Protein AF-A0A819R3R8-F1 (afdb_monomer_lite)

Structure (mmCIF, N/CA/C/O backbone):
data_AF-A0A819R3R8-F1
#
_entry.id   AF-A0A819R3R8-F1
#
loop_
_atom_site.group_PDB
_atom_site.id
_atom_site.type_symbol
_atom_site.label_atom_id
_atom_site.label_alt_id
_atom_site.label_comp_id
_atom_site.label_asym_id
_atom_site.label_entity_id
_atom_site.label_seq_id
_atom_site.pdbx_PDB_ins_code
_atom_site.Cartn_x
_atom_site.Cartn_y
_atom_site.Cartn_z
_atom_site.occupancy
_atom_site.B_iso_or_equiv
_atom_site.auth_seq_id
_atom_site.auth_comp_id
_atom_site.auth_asym_id
_atom_site.auth_atom_id
_atom_site.pdbx_PDB_model_num
ATOM 1 N N . LEU A 1 1 ? -7.573 10.654 -21.383 1.00 41.69 1 LEU A N 1
ATOM 2 C CA . LEU A 1 1 ? -7.236 9.727 -20.280 1.00 41.69 1 LEU A CA 1
ATOM 3 C C . LEU A 1 1 ? -7.028 8.358 -20.912 1.00 41.69 1 LEU A C 1
ATOM 5 O O . LEU A 1 1 ? -8.024 7.809 -21.375 1.00 41.69 1 LEU A O 1
ATOM 9 N N . PRO A 1 2 ? -5.788 7.851 -21.060 1.00 51.12 2 PRO A N 1
ATOM 10 C CA . PRO A 1 2 ? -5.612 6.467 -21.485 1.00 51.12 2 PRO A CA 1
ATOM 11 C C . PRO A 1 2 ? -6.377 5.583 -20.480 1.00 51.12 2 PRO A C 1
ATOM 13 O O . PRO A 1 2 ? -6.297 5.859 -19.279 1.00 51.12 2 PRO A O 1
ATOM 16 N N . PRO A 1 3 ? -7.198 4.622 -20.941 1.00 57.53 3 PRO A N 1
ATOM 17 C CA . PRO A 1 3 ? -8.014 3.776 -20.081 1.00 57.53 3 PRO A CA 1
ATOM 18 C C . PRO A 1 3 ? -7.191 3.214 -18.924 1.00 57.53 3 PRO A C 1
ATOM 20 O O . PRO A 1 3 ? -6.172 2.559 -19.137 1.00 57.53 3 PRO A O 1
ATOM 23 N N . ALA A 1 4 ? -7.612 3.524 -17.697 1.00 56.09 4 ALA A N 1
ATOM 24 C CA . ALA A 1 4 ? -6.977 2.999 -16.501 1.00 56.09 4 ALA A CA 1
ATOM 25 C C . ALA A 1 4 ? -6.943 1.459 -16.605 1.00 56.09 4 ALA A C 1
ATOM 27 O O . ALA A 1 4 ? -7.995 0.863 -16.855 1.00 56.09 4 ALA A O 1
ATOM 28 N N . PRO A 1 5 ? -5.769 0.814 -16.459 1.00 61.47 5 PRO A N 1
ATOM 29 C CA . PRO A 1 5 ? -5.634 -0.630 -16.586 1.00 61.47 5 PRO A CA 1
ATOM 30 C C . PRO A 1 5 ? -6.671 -1.339 -15.717 1.00 61.47 5 PRO A C 1
ATOM 32 O O . PRO A 1 5 ? -6.765 -1.082 -14.515 1.00 61.47 5 PRO A O 1
ATOM 35 N N . THR A 1 6 ? -7.439 -2.255 -16.306 1.00 59.50 6 THR A N 1
ATOM 36 C CA . THR A 1 6 ? -8.507 -3.000 -15.616 1.00 59.50 6 THR A CA 1
ATOM 37 C C . THR A 1 6 ? -7.997 -3.747 -14.378 1.00 59.50 6 THR A C 1
ATOM 39 O O . THR A 1 6 ? -8.777 -4.059 -13.489 1.00 59.50 6 THR A O 1
ATOM 42 N N . VAL A 1 7 ? -6.685 -3.978 -14.279 1.00 65.19 7 VAL A N 1
ATOM 43 C CA . VAL A 1 7 ? -6.010 -4.646 -13.158 1.00 65.19 7 VAL A CA 1
ATOM 44 C C . VAL A 1 7 ? -5.887 -3.802 -11.882 1.00 65.19 7 VAL A C 1
ATOM 46 O O . VAL A 1 7 ? -5.737 -4.368 -10.802 1.00 65.19 7 VAL A O 1
ATOM 49 N N . THR A 1 8 ? -5.983 -2.471 -11.958 1.00 67.06 8 THR A N 1
ATOM 50 C CA . THR A 1 8 ? -5.799 -1.595 -10.781 1.00 67.06 8 THR A CA 1
ATOM 51 C C . THR A 1 8 ? -7.073 -1.468 -9.941 1.00 67.06 8 THR A C 1
ATOM 53 O O . THR A 1 8 ? -7.024 -1.295 -8.725 1.00 67.06 8 THR A O 1
ATOM 56 N N . PHE A 1 9 ? -8.240 -1.594 -10.570 1.00 75.38 9 PHE A N 1
ATOM 57 C CA . PHE A 1 9 ? -9.524 -1.565 -9.873 1.00 75.38 9 PHE A CA 1
ATOM 58 C C . PHE A 1 9 ? -9.746 -2.749 -8.914 1.00 75.38 9 PHE A C 1
ATOM 60 O O . PHE A 1 9 ? -10.110 -2.493 -7.765 1.00 75.38 9 PHE A O 1
ATOM 67 N N . PRO A 1 10 ? -9.515 -4.022 -9.304 1.00 84.38 10 PRO A N 1
ATOM 68 C CA . PRO A 1 10 ? -9.731 -5.157 -8.414 1.00 84.38 10 PRO A CA 1
ATOM 69 C C . PRO A 1 10 ? -8.741 -5.185 -7.250 1.00 84.38 10 PRO A C 1
ATOM 71 O O . PRO A 1 10 ? -9.127 -5.589 -6.158 1.00 84.38 10 PRO A O 1
ATOM 74 N N . SER A 1 11 ? -7.498 -4.725 -7.429 1.00 81.31 11 SER A N 1
ATOM 75 C CA . SER A 1 11 ? -6.523 -4.660 -6.334 1.00 81.31 11 SER A CA 1
ATOM 76 C C . SER A 1 11 ? -6.926 -3.633 -5.275 1.00 81.31 11 SER A C 1
ATOM 78 O O . SER A 1 11 ? -6.903 -3.947 -4.085 1.00 81.31 11 SER A O 1
ATOM 80 N N . TRP A 1 12 ? -7.394 -2.449 -5.683 1.00 80.94 12 TRP A N 1
ATOM 81 C CA . TRP A 1 12 ? -7.942 -1.455 -4.754 1.00 80.94 12 TRP A CA 1
ATOM 82 C C . TRP A 1 12 ? -9.189 -1.972 -4.027 1.00 80.94 12 TRP A C 1
ATOM 84 O O . TRP A 1 12 ? -9.297 -1.841 -2.806 1.00 80.94 12 TRP A O 1
ATOM 94 N N . PHE A 1 13 ? -10.094 -2.630 -4.757 1.00 84.00 13 PHE A N 1
ATOM 95 C CA . PHE A 1 13 ? -11.291 -3.240 -4.179 1.00 84.00 13 PHE A CA 1
ATOM 96 C C . PHE A 1 13 ? -10.955 -4.332 -3.163 1.00 84.00 13 PH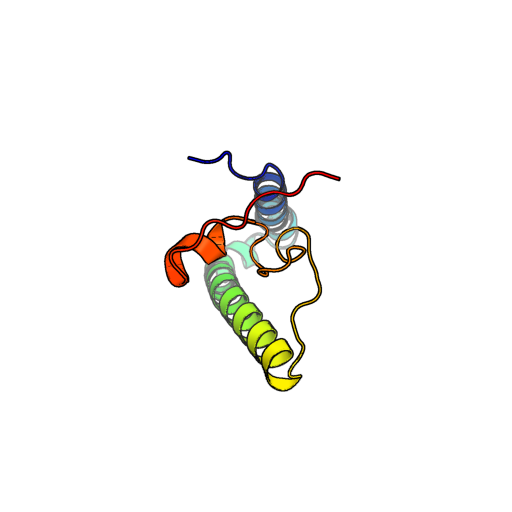E A C 1
ATOM 98 O O . PHE A 1 13 ? -11.559 -4.385 -2.095 1.00 84.00 13 PHE A O 1
ATOM 105 N N . LEU A 1 14 ? -9.975 -5.182 -3.470 1.00 85.06 14 LEU A N 1
ATOM 106 C CA . LEU A 1 14 ? -9.544 -6.272 -2.602 1.00 85.06 14 LEU A CA 1
ATOM 107 C C . LEU A 1 14 ? -8.936 -5.737 -1.302 1.00 85.06 14 LEU A C 1
ATOM 109 O O . LEU A 1 14 ? -9.315 -6.186 -0.222 1.00 85.06 14 LEU A O 1
ATOM 113 N N . VAL A 1 15 ? -8.061 -4.730 -1.387 1.00 82.81 15 VAL A N 1
ATOM 114 C CA . VAL A 1 15 ? -7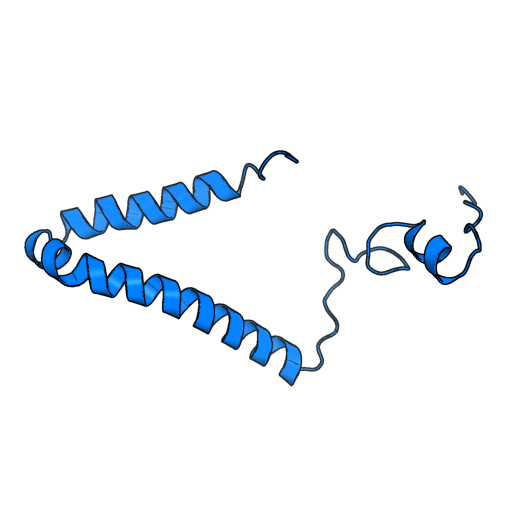.481 -4.075 -0.204 1.00 82.81 15 VAL A CA 1
ATOM 115 C C . VAL A 1 15 ? -8.577 -3.402 0.626 1.00 82.81 15 VAL A C 1
ATOM 117 O O . VAL A 1 15 ? -8.649 -3.621 1.835 1.00 82.81 15 VAL A O 1
ATOM 120 N N . GLY A 1 16 ? -9.482 -2.652 -0.006 1.00 81.88 16 GLY A N 1
ATOM 121 C CA . GLY A 1 16 ? -10.612 -2.014 0.673 1.00 81.88 16 GLY A CA 1
ATOM 122 C C . GLY A 1 16 ? -11.548 -3.017 1.358 1.00 81.88 16 GLY A C 1
ATOM 123 O O . GLY A 1 16 ? -11.958 -2.790 2.498 1.00 81.88 16 GLY A O 1
ATOM 124 N N . PHE A 1 17 ? -11.836 -4.145 0.704 1.00 84.38 17 PHE A N 1
ATOM 125 C CA . PHE A 1 17 ? -12.681 -5.216 1.234 1.00 84.38 17 PHE A CA 1
ATOM 126 C C . PHE A 1 17 ? -12.032 -5.916 2.429 1.00 84.38 17 PHE A C 1
ATOM 128 O O . PHE A 1 17 ? -12.682 -6.101 3.454 1.00 84.38 17 PHE A O 1
ATOM 135 N N . ILE A 1 18 ? -10.740 -6.236 2.352 1.00 83.62 18 ILE A N 1
ATOM 136 C CA . ILE A 1 18 ? -9.985 -6.818 3.470 1.00 83.62 18 ILE A CA 1
ATOM 137 C C . ILE A 1 18 ? -10.017 -5.875 4.682 1.00 83.62 18 ILE A C 1
ATOM 139 O O . ILE A 1 18 ? -10.333 -6.310 5.792 1.00 83.62 18 ILE A O 1
ATOM 143 N N . PHE A 1 19 ? -9.766 -4.579 4.471 1.00 72.25 19 PHE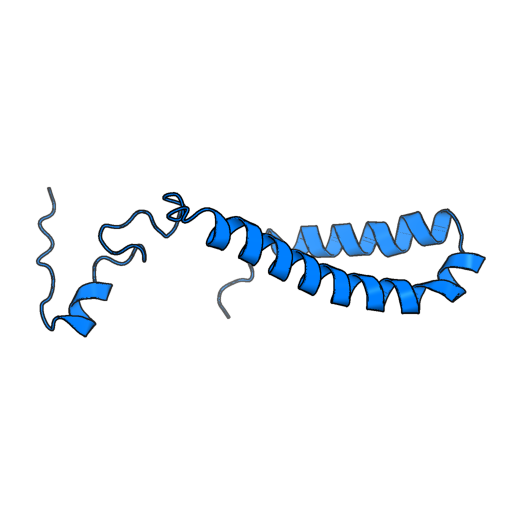 A N 1
ATOM 144 C CA . PHE A 1 19 ? -9.709 -3.595 5.553 1.00 72.25 19 PHE A CA 1
ATOM 145 C C . PHE A 1 19 ? -11.061 -3.252 6.177 1.00 72.25 19 PHE A C 1
ATOM 147 O O . PHE A 1 19 ? -11.121 -3.033 7.385 1.00 72.25 19 PHE A O 1
ATOM 154 N N . ASN A 1 20 ? -12.141 -3.218 5.396 1.00 75.31 20 ASN A N 1
ATOM 155 C CA . ASN A 1 20 ? -13.475 -2.930 5.929 1.00 75.31 20 ASN A CA 1
ATOM 156 C C . ASN A 1 20 ? -14.192 -4.173 6.459 1.00 75.31 20 ASN A C 1
ATOM 158 O O . ASN A 1 20 ? -14.935 -4.066 7.427 1.00 75.31 20 ASN A O 1
ATOM 162 N N . PHE A 1 21 ? -14.003 -5.351 5.861 1.00 76.50 21 PHE A N 1
ATOM 163 C CA . PHE A 1 21 ? -14.794 -6.530 6.214 1.00 76.50 21 PHE A CA 1
ATOM 164 C C . PHE A 1 21 ? -14.140 -7.371 7.312 1.00 76.50 21 PHE A C 1
ATOM 166 O O . PHE A 1 21 ? -14.769 -7.671 8.326 1.00 76.50 21 PHE A O 1
ATOM 173 N N . ILE A 1 22 ? -12.863 -7.728 7.152 1.00 72.31 22 ILE A N 1
ATOM 174 C CA . ILE A 1 22 ? -12.182 -8.647 8.080 1.00 72.31 22 ILE A CA 1
ATOM 175 C C . ILE A 1 22 ? -11.883 -7.943 9.402 1.00 72.31 22 ILE A C 1
ATOM 177 O O . ILE A 1 22 ? -12.159 -8.474 10.478 1.00 72.31 22 ILE A O 1
ATOM 181 N N . LEU A 1 23 ? -11.366 -6.720 9.327 1.00 68.38 23 LEU A N 1
ATOM 182 C CA . LEU A 1 23 ? -10.968 -5.960 10.507 1.00 68.38 23 LEU A CA 1
ATOM 183 C C . LEU A 1 23 ? -12.164 -5.455 11.331 1.00 68.38 23 LEU A C 1
ATOM 185 O O . LEU A 1 23 ? -12.102 -5.476 12.561 1.00 68.38 23 LEU A O 1
ATOM 189 N N . TYR A 1 24 ? -13.274 -5.088 10.683 1.00 67.38 24 TYR A N 1
ATOM 190 C CA 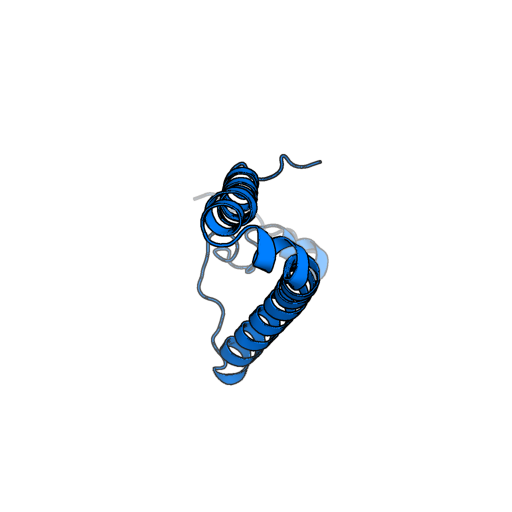. TYR A 1 24 ? -14.507 -4.738 11.395 1.00 67.38 24 TYR A CA 1
ATOM 191 C C . TYR A 1 24 ? -15.139 -5.961 12.075 1.00 67.38 24 TYR A C 1
ATOM 193 O O . TYR A 1 24 ? -15.652 -5.856 13.190 1.00 67.38 24 TYR A O 1
ATOM 201 N N . ARG A 1 25 ? -15.059 -7.143 11.443 1.00 70.25 25 ARG A N 1
ATOM 202 C CA . ARG A 1 25 ? -15.596 -8.402 11.985 1.00 70.25 25 ARG A CA 1
ATOM 203 C C . ARG A 1 25 ? -14.787 -8.940 13.166 1.00 70.25 25 ARG A C 1
ATOM 205 O O . ARG A 1 25 ? -15.391 -9.477 14.090 1.00 70.25 25 ARG A O 1
ATOM 212 N N . HIS A 1 26 ? -13.459 -8.813 13.145 1.00 69.19 26 HIS A N 1
ATOM 213 C CA . HIS A 1 26 ? -12.596 -9.394 14.179 1.00 69.19 26 HIS A CA 1
ATOM 214 C C . HIS A 1 26 ? -12.444 -8.533 15.440 1.00 69.19 26 HIS A C 1
ATOM 216 O O . HIS A 1 26 ? -12.249 -9.099 16.514 1.00 69.19 26 HIS A O 1
ATOM 222 N N . ALA A 1 27 ? -12.525 -7.197 15.353 1.00 66.25 27 ALA A N 1
ATOM 223 C CA . ALA A 1 27 ? -12.323 -6.343 16.527 1.00 66.25 27 ALA A CA 1
ATOM 224 C C . ALA A 1 27 ? -12.932 -4.933 16.377 1.00 66.25 27 ALA A C 1
ATOM 226 O O . ALA A 1 27 ? -12.199 -3.947 16.357 1.00 66.25 27 ALA A O 1
ATOM 227 N N . SER A 1 28 ? -14.264 -4.801 16.310 1.00 63.03 28 SER A N 1
ATOM 228 C CA . SER A 1 28 ? -14.920 -3.501 16.044 1.00 63.03 28 SER A CA 1
ATOM 229 C C . SER A 1 28 ? -14.537 -2.376 17.027 1.00 63.03 28 SER A C 1
ATOM 231 O O . SER A 1 28 ? -14.246 -1.262 16.594 1.00 63.03 28 SER A O 1
ATOM 233 N N . ASN A 1 29 ? -14.435 -2.668 18.332 1.00 70.00 29 ASN A N 1
ATOM 234 C CA . ASN A 1 29 ? -14.026 -1.691 19.357 1.00 70.00 29 ASN A CA 1
ATOM 235 C C . ASN A 1 29 ? -12.550 -1.270 19.244 1.00 70.00 29 ASN A C 1
ATOM 237 O O . ASN A 1 29 ? -12.189 -0.140 19.567 1.00 70.00 29 ASN A O 1
ATOM 241 N N . TRP A 1 30 ? -11.679 -2.175 18.795 1.00 71.62 30 TRP A N 1
ATOM 242 C CA . TRP A 1 30 ? -10.265 -1.875 18.564 1.00 71.62 30 TRP A CA 1
ATOM 243 C C . TRP A 1 30 ? -10.103 -1.095 17.254 1.00 71.62 30 TRP A C 1
ATOM 245 O O . TRP A 1 30 ? -9.403 -0.088 17.199 1.00 71.62 30 TRP A O 1
ATOM 255 N N . TRP A 1 31 ? -10.833 -1.487 16.213 1.00 74.50 31 TRP A N 1
ATOM 256 C CA . TRP A 1 31 ? -10.763 -0.876 14.892 1.00 74.50 31 TRP A CA 1
ATOM 257 C C . TRP A 1 31 ? -11.078 0.622 14.910 1.00 74.50 31 TRP A C 1
ATOM 259 O O . TRP A 1 31 ? -10.331 1.410 14.334 1.00 74.50 31 TRP A O 1
ATOM 269 N N . GLN A 1 32 ? -12.100 1.041 15.664 1.00 73.19 32 GLN A N 1
ATOM 270 C CA . GLN A 1 32 ? -12.432 2.462 15.840 1.00 73.19 32 GLN A CA 1
ATOM 271 C C . GLN A 1 32 ? -11.290 3.287 16.453 1.00 73.19 32 GLN A C 1
ATOM 273 O O . GLN A 1 32 ? -11.182 4.481 16.184 1.00 73.19 32 GLN A O 1
ATOM 278 N N . LYS A 1 33 ? -10.423 2.666 17.258 1.00 79.25 33 LYS A N 1
ATOM 279 C CA . LYS A 1 33 ? -9.323 3.345 17.951 1.00 79.25 33 LYS A CA 1
ATOM 280 C C . LYS A 1 33 ? -8.034 3.390 17.122 1.00 79.25 33 LYS A C 1
ATOM 282 O O . LYS A 1 33 ? -7.279 4.351 17.233 1.00 79.25 33 LYS A O 1
ATOM 287 N N . TYR A 1 34 ? -7.788 2.377 16.285 1.00 80.81 34 TYR A N 1
ATOM 288 C CA . TYR A 1 34 ? -6.526 2.211 15.546 1.00 80.81 34 TYR A CA 1
ATOM 289 C C . TYR A 1 34 ? -6.621 2.469 14.034 1.00 80.81 34 TYR A C 1
ATOM 291 O O . TYR A 1 34 ? -5.584 2.500 13.373 1.00 80.81 34 TYR A O 1
ATOM 299 N N . ALA A 1 35 ? -7.809 2.728 13.475 1.00 83.56 35 ALA A N 1
ATOM 300 C CA . ALA A 1 35 ? -7.984 3.033 12.049 1.00 83.56 35 ALA A CA 1
ATOM 301 C C . ALA A 1 35 ? -7.111 4.208 11.559 1.00 83.56 35 ALA A C 1
ATOM 303 O O . ALA A 1 35 ? -6.559 4.151 10.460 1.00 83.56 35 ALA A O 1
ATOM 304 N N . TYR A 1 36 ? -6.917 5.240 12.391 1.00 83.81 36 TYR A N 1
ATOM 305 C CA . TYR A 1 36 ? -6.049 6.375 12.054 1.00 83.81 36 TYR A CA 1
ATOM 306 C C . TYR A 1 36 ? -4.575 5.967 11.924 1.00 83.81 36 TYR A C 1
ATOM 308 O O . TYR A 1 36 ? -3.922 6.264 10.925 1.00 83.81 36 TYR A O 1
ATOM 316 N N . ILE A 1 37 ? -4.065 5.226 12.913 1.00 88.31 37 ILE A N 1
ATOM 317 C CA . ILE A 1 37 ? -2.682 4.729 12.920 1.00 88.31 37 ILE A CA 1
ATOM 318 C C . ILE A 1 37 ? -2.470 3.759 11.759 1.00 88.31 37 ILE A C 1
ATOM 320 O O . ILE A 1 37 ? -1.411 3.767 11.142 1.00 88.31 37 ILE A O 1
ATOM 324 N N . PHE A 1 38 ? -3.485 2.962 11.422 1.00 83.94 38 PHE A N 1
ATOM 325 C CA . PHE A 1 38 ? -3.427 2.046 10.295 1.00 83.94 38 PHE A CA 1
ATOM 326 C C . PHE A 1 38 ? -3.290 2.785 8.951 1.00 83.94 38 PHE A C 1
ATOM 328 O O . PHE A 1 38 ? -2.413 2.459 8.152 1.00 83.94 38 PHE A O 1
ATOM 335 N N . SER A 1 39 ? -4.097 3.825 8.717 1.00 86.50 39 SER A N 1
ATOM 336 C CA . SER A 1 39 ? -3.975 4.648 7.506 1.00 86.50 39 SER A CA 1
ATOM 337 C C . SER A 1 39 ? -2.613 5.346 7.424 1.00 86.50 39 SER A C 1
ATOM 339 O O . SER A 1 39 ? -2.022 5.415 6.345 1.00 86.50 39 SER A O 1
ATOM 341 N N . ALA A 1 40 ? -2.097 5.835 8.556 1.00 91.00 40 ALA A N 1
ATOM 342 C CA . ALA A 1 40 ? -0.759 6.418 8.630 1.00 91.00 40 ALA A CA 1
ATOM 343 C C . ALA A 1 40 ? 0.323 5.373 8.307 1.00 91.00 40 ALA A C 1
ATOM 345 O O . ALA A 1 40 ? 1.200 5.624 7.481 1.00 91.00 40 ALA A O 1
ATOM 346 N N . ALA A 1 41 ? 0.214 4.173 8.880 1.00 91.06 41 ALA A N 1
ATOM 347 C CA . ALA A 1 41 ? 1.138 3.070 8.647 1.00 91.06 41 ALA A CA 1
ATOM 348 C C . ALA A 1 41 ? 1.155 2.618 7.182 1.00 91.06 41 ALA A C 1
ATOM 350 O O . ALA A 1 41 ? 2.225 2.320 6.665 1.00 91.06 41 ALA A O 1
ATOM 351 N N . MET A 1 42 ? 0.013 2.606 6.489 1.00 87.50 42 MET A N 1
ATOM 352 C CA . MET A 1 42 ? -0.046 2.253 5.067 1.00 87.50 42 MET A CA 1
ATOM 353 C C . MET A 1 42 ? 0.699 3.272 4.195 1.00 87.50 42 MET A C 1
ATOM 355 O O . MET A 1 42 ? 1.462 2.875 3.316 1.00 87.50 42 MET A O 1
ATOM 359 N N . SER A 1 43 ? 0.535 4.572 4.463 1.00 92.69 43 SER A N 1
ATOM 360 C CA . SER A 1 43 ? 1.255 5.627 3.732 1.00 92.69 43 SER A CA 1
ATOM 361 C C . SER A 1 43 ? 2.770 5.527 3.948 1.00 92.69 43 SER A C 1
ATOM 363 O O . SER A 1 43 ? 3.549 5.527 2.994 1.00 92.69 43 SER A O 1
ATOM 365 N N . CYS A 1 44 ? 3.196 5.329 5.199 1.00 95.44 44 CYS A N 1
ATOM 366 C CA . CYS A 1 44 ? 4.603 5.097 5.522 1.00 95.44 44 CYS A CA 1
ATOM 367 C C . CYS A 1 44 ? 5.127 3.783 4.921 1.00 95.44 44 CYS A C 1
ATOM 369 O O . CYS A 1 44 ? 6.250 3.737 4.431 1.00 95.44 44 CYS A O 1
ATOM 371 N N . GLY A 1 45 ? 4.314 2.727 4.915 1.00 93.44 45 GLY A N 1
ATOM 372 C CA . GLY A 1 45 ? 4.657 1.416 4.371 1.00 93.44 45 GLY A CA 1
ATOM 373 C C . GLY A 1 45 ? 4.946 1.462 2.875 1.00 93.44 45 GLY A C 1
ATOM 374 O O . GLY A 1 45 ? 5.948 0.906 2.443 1.00 93.44 45 GLY A O 1
ATOM 375 N N . VAL A 1 46 ? 4.142 2.188 2.091 1.00 92.88 46 VAL A N 1
ATOM 376 C CA . VAL A 1 46 ? 4.399 2.379 0.651 1.00 92.88 46 VAL A CA 1
ATOM 377 C C . VAL A 1 46 ? 5.745 3.071 0.419 1.00 92.88 46 VAL A C 1
ATOM 379 O O . VAL A 1 46 ? 6.520 2.629 -0.430 1.00 92.88 46 VAL A O 1
ATOM 382 N N . ALA A 1 47 ? 6.061 4.106 1.203 1.00 95.12 47 ALA A N 1
ATOM 383 C CA . ALA A 1 47 ? 7.350 4.790 1.118 1.00 95.12 47 ALA A CA 1
ATOM 384 C C . ALA A 1 47 ? 8.523 3.860 1.484 1.00 95.12 47 ALA A C 1
ATOM 386 O O . ALA A 1 47 ? 9.533 3.834 0.778 1.00 95.12 47 ALA A O 1
ATOM 387 N N . ILE A 1 48 ? 8.370 3.052 2.538 1.00 95.94 48 ILE A N 1
ATOM 388 C CA . ILE A 1 48 ? 9.371 2.059 2.957 1.00 95.94 48 ILE A CA 1
ATOM 389 C C . ILE A 1 48 ? 9.568 0.996 1.871 1.00 95.94 48 ILE A C 1
ATOM 391 O O . ILE A 1 48 ? 10.704 0.687 1.532 1.00 95.94 48 ILE A O 1
ATOM 395 N N . CYS A 1 49 ? 8.494 0.470 1.277 1.00 95.12 49 CYS A N 1
ATOM 396 C CA . CYS A 1 49 ? 8.582 -0.491 0.177 1.00 95.12 49 CYS A CA 1
ATOM 397 C C . CYS A 1 49 ? 9.350 0.087 -1.017 1.00 95.12 49 CYS A C 1
ATOM 399 O O . CYS A 1 49 ? 10.221 -0.590 -1.557 1.00 95.12 49 CYS A O 1
ATOM 401 N N . GLY A 1 50 ? 9.077 1.339 -1.397 1.00 93.31 50 GLY A N 1
ATOM 402 C CA . GLY A 1 50 ? 9.812 2.025 -2.463 1.00 93.31 50 GLY A CA 1
ATOM 403 C C . GLY A 1 50 ? 11.301 2.164 -2.148 1.00 93.31 50 GLY A C 1
ATOM 404 O O . GLY A 1 50 ? 12.142 1.841 -2.985 1.00 93.31 50 GLY A O 1
ATOM 405 N N . PHE A 1 51 ? 11.631 2.559 -0.918 1.00 94.25 51 PHE A N 1
ATOM 406 C CA . PHE A 1 51 ? 13.014 2.635 -0.451 1.00 94.25 51 PHE A CA 1
ATOM 407 C C . PHE A 1 51 ? 13.705 1.266 -0.489 1.00 94.25 51 PHE A C 1
ATOM 409 O O . PHE A 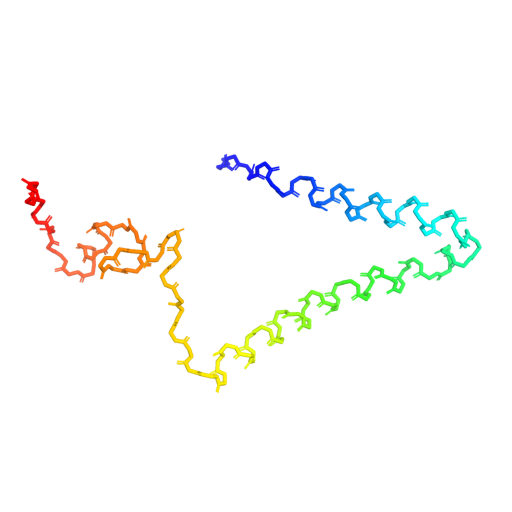1 51 ? 14.806 1.146 -1.018 1.00 94.25 51 PHE A O 1
ATOM 416 N N . CYS A 1 52 ? 13.052 0.215 0.009 1.00 93.19 52 CYS A N 1
ATOM 417 C CA . CYS A 1 52 ? 13.586 -1.144 -0.021 1.00 93.19 52 CYS A CA 1
ATOM 418 C C . CYS A 1 52 ? 13.849 -1.628 -1.450 1.00 93.19 52 CYS A C 1
ATOM 420 O O . CYS A 1 52 ? 14.916 -2.178 -1.702 1.00 93.19 52 CYS A O 1
ATOM 422 N N . ILE A 1 53 ? 12.916 -1.408 -2.382 1.00 90.12 53 ILE A N 1
ATOM 423 C CA . ILE A 1 53 ? 13.092 -1.783 -3.792 1.00 90.12 53 ILE A CA 1
ATOM 424 C C . ILE A 1 53 ? 14.288 -1.034 -4.382 1.00 90.12 53 ILE A C 1
ATOM 426 O O . ILE A 1 53 ? 15.167 -1.662 -4.961 1.00 90.12 53 ILE A O 1
ATOM 430 N N . PHE A 1 54 ? 14.374 0.280 -4.177 1.00 86.81 54 PHE A N 1
ATOM 431 C CA . PHE A 1 54 ? 15.499 1.075 -4.663 1.00 86.81 54 PHE A CA 1
ATOM 432 C C . PHE A 1 54 ? 16.841 0.542 -4.144 1.00 86.81 54 PHE A C 1
ATOM 434 O O . PHE A 1 54 ? 17.745 0.262 -4.926 1.00 86.81 54 PHE A O 1
ATOM 441 N N . PHE A 1 55 ? 16.948 0.307 -2.834 1.00 86.25 55 PHE A N 1
ATOM 442 C CA . PHE A 1 55 ? 18.177 -0.211 -2.237 1.00 86.25 55 PHE A CA 1
ATOM 443 C C . PHE A 1 55 ? 18.534 -1.617 -2.718 1.00 86.25 55 PHE A C 1
ATOM 445 O O . PHE A 1 55 ? 19.719 -1.883 -2.914 1.00 86.25 55 PHE A O 1
ATOM 452 N N . LEU A 1 56 ? 17.551 -2.501 -2.915 1.00 86.25 56 LEU A N 1
ATOM 453 C CA . LEU A 1 56 ? 17.784 -3.853 -3.429 1.00 86.25 56 LEU A CA 1
ATOM 454 C C . LEU A 1 56 ? 18.294 -3.844 -4.875 1.00 86.25 56 LEU A C 1
ATOM 456 O O . LEU A 1 56 ? 19.178 -4.631 -5.203 1.00 86.25 56 LEU A O 1
ATOM 460 N N . PHE A 1 57 ? 17.747 -2.979 -5.729 1.00 80.81 57 PHE A N 1
ATOM 461 C CA . PHE A 1 57 ? 18.117 -2.927 -7.145 1.00 80.81 57 PHE A CA 1
ATOM 462 C C . PHE A 1 57 ? 19.453 -2.206 -7.370 1.00 80.81 57 PHE A C 1
ATOM 464 O O . PHE A 1 57 ? 20.318 -2.732 -8.071 1.00 80.81 57 PHE A O 1
ATOM 471 N N . GLU A 1 58 ? 19.664 -1.054 -6.730 1.00 77.75 58 GLU A N 1
ATOM 472 C CA . GLU A 1 58 ? 20.880 -0.248 -6.907 1.00 77.75 58 GLU A CA 1
ATOM 473 C C . GLU A 1 58 ? 22.125 -0.921 -6.305 1.00 77.75 58 GLU A C 1
ATOM 475 O O . GLU A 1 58 ? 23.182 -0.927 -6.931 1.00 77.75 58 GLU A O 1
ATOM 480 N N . ASN A 1 59 ? 22.025 -1.569 -5.132 1.00 73.12 59 ASN A N 1
ATOM 481 C CA . ASN A 1 59 ? 23.191 -2.228 -4.509 1.00 73.12 59 ASN A CA 1
ATOM 482 C C . ASN A 1 59 ? 23.703 -3.446 -5.283 1.00 73.12 59 ASN A C 1
ATOM 484 O O . ASN A 1 59 ? 24.802 -3.927 -5.013 1.00 73.12 59 ASN A O 1
ATOM 488 N N . GLN A 1 60 ? 22.903 -4.000 -6.188 1.00 65.81 60 GLN A N 1
ATOM 489 C CA . GLN A 1 60 ? 23.253 -5.216 -6.910 1.00 65.81 60 GLN A CA 1
ATOM 490 C C . GLN A 1 60 ? 23.699 -4.937 -8.358 1.00 65.81 60 GLN A C 1
ATOM 492 O O . GLN A 1 60 ? 23.971 -5.893 -9.078 1.00 65.81 60 GLN A O 1
ATOM 497 N N . HIS A 1 61 ? 23.800 -3.664 -8.789 1.00 61.56 61 HIS A N 1
ATOM 498 C CA . HIS A 1 61 ? 24.142 -3.269 -10.172 1.00 61.56 61 HIS A CA 1
ATOM 499 C C . HIS A 1 61 ? 23.395 -4.107 -11.235 1.00 61.56 61 HIS A C 1
ATOM 501 O O . HIS A 1 61 ? 23.944 -4.461 -12.280 1.00 61.56 61 HIS A O 1
ATOM 507 N N . ILE A 1 62 ? 22.142 -4.484 -10.956 1.00 63.59 62 ILE A N 1
ATOM 508 C CA . ILE A 1 62 ? 21.388 -5.387 -11.827 1.00 63.59 62 ILE A CA 1
ATOM 509 C C . ILE A 1 62 ? 20.816 -4.548 -12.962 1.00 63.59 62 ILE A C 1
ATOM 511 O O . ILE A 1 62 ? 19.949 -3.701 -12.747 1.00 63.59 62 ILE A O 1
ATOM 515 N N . HIS A 1 63 ? 21.281 -4.801 -14.183 1.00 62.62 63 HIS A N 1
ATOM 516 C CA . HIS A 1 63 ? 20.624 -4.282 -15.376 1.00 62.62 63 HIS A CA 1
ATOM 517 C C . HIS A 1 63 ? 19.193 -4.831 -15.423 1.00 62.62 63 HIS A C 1
ATOM 519 O O . HIS A 1 63 ? 18.995 -6.045 -15.336 1.00 62.62 63 HIS A O 1
ATOM 525 N N . PHE A 1 64 ? 18.201 -3.939 -15.520 1.00 61.75 64 PHE A N 1
ATOM 526 C CA . PHE A 1 64 ? 16.790 -4.321 -15.558 1.00 61.75 64 PHE A CA 1
ATOM 527 C C . PHE A 1 64 ? 16.558 -5.432 -16.603 1.00 61.75 64 PHE A C 1
ATOM 529 O O . PHE A 1 64 ? 17.025 -5.303 -17.738 1.00 61.75 64 PHE A O 1
ATOM 536 N N . PRO A 1 65 ? 15.863 -6.530 -16.249 1.00 64.06 65 PRO A N 1
ATOM 537 C CA . PRO A 1 65 ? 15.591 -7.610 -17.191 1.00 64.06 65 PRO A CA 1
ATOM 538 C C . PRO A 1 65 ? 14.734 -7.102 -18.358 1.00 64.06 65 PRO A C 1
ATOM 540 O O . PRO A 1 65 ? 13.880 -6.234 -18.166 1.00 64.06 65 PRO A O 1
ATOM 543 N N . GLN A 1 66 ? 14.929 -7.662 -19.561 1.00 60.44 66 GLN A N 1
ATOM 544 C CA . GLN A 1 66 ? 14.062 -7.364 -20.704 1.00 60.44 66 GLN A CA 1
ATOM 545 C C . GLN A 1 66 ? 12.618 -7.778 -20.385 1.00 60.44 66 GLN A C 1
ATOM 547 O O . GLN A 1 66 ? 12.247 -8.949 -20.409 1.00 60.44 66 GLN A O 1
ATOM 552 N N . TRP A 1 67 ? 11.813 -6.777 -20.049 1.00 63.78 67 TRP A N 1
ATOM 553 C CA . TRP A 1 67 ? 10.386 -6.852 -19.759 1.00 63.78 67 TRP A CA 1
ATOM 554 C C . TRP A 1 67 ? 9.583 -6.384 -20.989 1.00 63.78 67 TRP A C 1
ATOM 556 O O . TRP A 1 67 ? 10.128 -5.762 -21.906 1.00 63.78 67 TRP A O 1
ATOM 566 N N . TRP A 1 68 ? 8.268 -6.630 -20.992 1.00 54.34 68 TRP A N 1
ATOM 567 C CA . TRP A 1 68 ? 7.295 -6.129 -21.974 1.00 54.34 68 TRP A CA 1
ATOM 568 C C . TRP A 1 68 ? 7.219 -4.582 -22.018 1.00 54.34 68 TRP A C 1
ATOM 570 O O . TRP A 1 68 ? 6.365 -3.943 -21.415 1.00 54.34 68 TRP A O 1
ATOM 580 N N . GLY A 1 69 ? 8.189 -3.957 -22.683 1.00 56.81 69 GLY A N 1
ATOM 581 C CA . GLY A 1 69 ? 8.360 -2.499 -22.745 1.00 56.81 69 GLY A CA 1
ATOM 582 C C . GLY A 1 69 ? 9.821 -2.050 -22.822 1.00 56.81 69 GLY A C 1
ATOM 583 O O . GLY A 1 69 ? 10.083 -0.982 -23.354 1.00 56.81 69 GLY A O 1
ATOM 584 N N . LEU A 1 70 ? 10.765 -2.900 -22.391 1.00 59.38 70 LEU A N 1
ATOM 585 C CA . LEU A 1 70 ? 12.217 -2.683 -22.518 1.00 59.38 70 LEU A CA 1
ATOM 586 C C . LEU A 1 70 ? 12.890 -3.596 -23.561 1.00 59.38 70 LEU A C 1
ATOM 588 O O . LEU A 1 70 ? 14.112 -3.663 -23.666 1.00 59.38 70 LEU A O 1
ATOM 592 N N . GLY A 1 71 ? 12.086 -4.316 -24.345 1.00 55.97 71 GLY A N 1
ATOM 593 C CA . GLY A 1 71 ? 12.538 -5.335 -25.297 1.00 55.97 71 GLY A CA 1
ATOM 594 C C . GLY A 1 71 ? 13.117 -4.815 -26.621 1.00 55.97 71 GLY A C 1
ATOM 595 O O . GLY A 1 71 ? 13.505 -5.621 -27.460 1.00 55.97 71 GLY A O 1
ATOM 596 N N . GLY A 1 72 ? 13.130 -3.498 -26.853 1.00 57.25 72 GLY A N 1
ATOM 597 C CA . GLY A 1 72 ? 13.591 -2.907 -28.116 1.00 57.25 72 GLY A CA 1
ATOM 598 C C . GLY A 1 72 ? 15.096 -2.593 -28.124 1.00 57.25 72 GLY A C 1
ATOM 599 O O . GLY A 1 72 ? 15.674 -2.420 -27.052 1.00 57.25 72 GLY A O 1
ATOM 600 N N . PRO A 1 73 ? 15.729 -2.415 -29.303 1.00 55.53 73 PRO A N 1
ATOM 601 C CA . PRO A 1 73 ? 17.135 -1.992 -29.432 1.00 55.53 73 PRO A CA 1
ATOM 602 C C . PRO A 1 73 ? 17.481 -0.705 -28.659 1.00 55.53 73 PRO A C 1
ATOM 604 O O . PRO A 1 73 ? 18.639 -0.458 -28.345 1.00 55.53 73 PRO A O 1
ATOM 607 N N . THR A 1 74 ? 16.466 0.113 -28.367 1.00 56.03 74 THR A N 1
ATOM 608 C CA . THR A 1 74 ? 16.533 1.401 -27.667 1.00 56.03 74 THR A CA 1
ATOM 609 C C . THR A 1 74 ? 16.039 1.357 -26.215 1.00 56.03 74 THR A C 1
ATOM 611 O O . THR A 1 74 ? 16.034 2.393 -25.567 1.00 56.03 74 THR A O 1
ATOM 614 N N . GLY A 1 75 ? 15.608 0.207 -25.679 1.00 61.78 75 GLY A N 1
ATOM 615 C CA . GLY A 1 75 ? 15.120 0.100 -24.292 1.00 61.78 75 GLY A CA 1
ATOM 616 C C . GLY A 1 75 ? 13.735 0.710 -24.016 1.00 61.78 75 GLY A C 1
ATOM 617 O O . GLY A 1 75 ? 13.168 0.419 -22.973 1.00 61.78 75 GLY A O 1
ATOM 618 N N . ASP A 1 76 ? 13.153 1.461 -24.959 1.00 61.62 76 ASP A N 1
ATOM 619 C CA . ASP A 1 76 ? 11.840 2.122 -24.809 1.00 61.62 76 ASP A CA 1
ATOM 620 C C . ASP A 1 76 ? 10.729 1.505 -25.682 1.00 61.62 76 ASP A C 1
ATOM 622 O O . ASP A 1 76 ? 9.628 2.044 -25.796 1.00 61.62 76 ASP A O 1
ATOM 626 N N . GLY A 1 77 ? 11.023 0.410 -26.395 1.00 61.53 77 GLY A N 1
ATOM 627 C CA . GLY A 1 77 ? 10.069 -0.241 -27.307 1.00 61.53 77 GLY A CA 1
ATOM 628 C C . GLY A 1 77 ? 9.631 0.618 -28.506 1.00 61.53 77 GLY A C 1
ATOM 629 O O . GLY A 1 77 ? 8.773 0.194 -29.276 1.00 61.53 77 GLY A O 1
ATOM 630 N N . CYS A 1 78 ? 10.219 1.805 -28.690 1.00 65.25 78 CYS A N 1
ATOM 631 C CA . CYS A 1 78 ? 9.931 2.715 -29.790 1.00 65.25 78 CYS A CA 1
ATOM 632 C C . CYS A 1 78 ? 11.115 2.748 -30.775 1.00 65.25 78 CYS A C 1
ATOM 634 O O . CYS A 1 78 ? 12.193 3.241 -30.415 1.00 65.25 78 CYS A O 1
ATOM 636 N N . PRO A 1 79 ? 10.940 2.274 -32.023 1.00 64.06 79 PRO A N 1
ATOM 637 C CA . PRO A 1 79 ? 12.008 2.271 -33.026 1.00 64.06 79 PRO A CA 1
ATOM 638 C C . PRO A 1 79 ? 12.442 3.687 -33.447 1.00 64.06 79 PRO A C 1
ATOM 640 O O . PRO A 1 79 ? 13.550 3.871 -33.940 1.00 64.06 79 PRO A O 1
ATOM 643 N N . LEU A 1 80 ? 11.608 4.706 -33.203 1.00 61.69 80 LEU A N 1
ATOM 644 C CA . LEU A 1 80 ? 11.838 6.096 -33.617 1.00 61.69 80 LEU A CA 1
ATOM 645 C C . LEU A 1 80 ? 12.386 7.003 -32.499 1.00 61.69 80 LEU A C 1
ATOM 647 O O . LEU A 1 80 ? 12.701 8.161 -32.764 1.00 61.69 80 LEU A O 1
ATOM 651 N N . ALA A 1 81 ? 12.535 6.515 -31.261 1.00 61.94 81 ALA A N 1
ATOM 652 C CA . ALA A 1 81 ? 13.017 7.338 -30.142 1.00 61.94 81 ALA A CA 1
ATOM 653 C C . ALA A 1 81 ? 14.450 7.867 -30.365 1.00 61.94 81 ALA A C 1
ATOM 655 O O . ALA A 1 81 ? 14.789 8.968 -29.929 1.00 61.94 81 ALA A O 1
ATOM 656 N N . SER A 1 82 ? 15.268 7.124 -31.120 1.00 60.47 82 SER A N 1
ATOM 657 C CA . SER A 1 82 ? 16.636 7.526 -31.466 1.00 60.47 82 SER A CA 1
ATOM 658 C C . SER A 1 82 ? 16.707 8.702 -32.455 1.00 60.47 82 SER A C 1
ATOM 660 O O . SER A 1 82 ? 17.618 9.535 -32.404 1.00 60.47 82 SER A O 1
ATOM 662 N N . ALA A 1 83 ? 15.690 8.850 -33.307 1.00 63.25 83 ALA A N 1
ATOM 663 C CA . ALA A 1 83 ? 15.690 9.856 -34.364 1.00 63.25 83 ALA A CA 1
ATOM 664 C C . ALA A 1 83 ? 15.658 11.298 -33.830 1.00 63.25 83 ALA A C 1
ATOM 666 O O . ALA A 1 83 ? 16.177 12.199 -34.484 1.00 63.25 83 ALA A O 1
ATOM 667 N N . ASN A 1 84 ? 15.102 11.527 -32.634 1.00 60.53 84 ASN A N 1
ATOM 668 C CA . ASN A 1 84 ? 15.019 12.864 -32.039 1.00 60.53 84 ASN A CA 1
ATOM 669 C C . ASN A 1 84 ? 16.361 13.324 -31.431 1.00 60.53 84 ASN A C 1
ATOM 671 O O . ASN A 1 84 ? 16.697 14.500 -31.513 1.00 60.53 84 ASN A O 1
ATOM 675 N N . TYR A 1 85 ? 17.169 12.407 -30.876 1.00 61.75 85 TYR A N 1
ATOM 676 C CA . TYR A 1 85 ? 18.494 12.766 -30.344 1.00 61.75 85 TYR A CA 1
ATOM 677 C C . TYR A 1 85 ? 19.579 12.801 -31.430 1.00 61.75 85 TYR A C 1
ATOM 679 O O . TYR A 1 85 ? 20.538 13.561 -31.312 1.00 61.75 85 TYR A O 1
ATOM 687 N N . SER A 1 86 ? 19.453 11.971 -32.473 1.00 63.62 86 SER A N 1
ATOM 688 C CA . SER A 1 86 ? 20.482 11.801 -33.509 1.00 63.62 86 SER A CA 1
ATOM 689 C C . SER A 1 86 ? 20.147 12.492 -34.837 1.00 63.62 86 SER A C 1
ATOM 691 O O . SER A 1 86 ? 20.992 12.543 -35.729 1.00 63.62 86 SER A O 1
ATOM 693 N N . GLY A 1 87 ? 18.930 13.024 -34.999 1.00 63.53 87 GLY A N 1
ATOM 694 C CA . GLY A 1 87 ? 18.492 13.718 -36.217 1.00 63.53 87 GLY A CA 1
ATOM 695 C C . GLY A 1 87 ? 18.422 12.834 -37.470 1.00 63.53 87 GLY A C 1
ATOM 696 O O . GLY A 1 87 ? 18.309 13.356 -38.577 1.00 63.53 87 GLY A O 1
ATOM 697 N N . SER A 1 88 ? 18.503 11.509 -37.321 1.00 61.12 88 SER A N 1
ATOM 698 C CA . SER A 1 88 ? 18.468 10.540 -38.418 1.00 61.12 88 SER A CA 1
ATOM 699 C C . SER A 1 88 ? 17.322 9.548 -38.217 1.00 61.12 88 SER A C 1
ATOM 701 O O . SER A 1 88 ? 17.168 8.959 -37.150 1.00 61.12 88 SER A O 1
ATOM 703 N N . ILE A 1 89 ? 16.476 9.390 -39.238 1.00 64.62 89 ILE A N 1
ATOM 704 C CA . ILE A 1 89 ? 15.378 8.418 -39.231 1.00 64.62 89 ILE A CA 1
ATOM 705 C C . ILE A 1 89 ? 16.003 7.044 -39.522 1.00 64.62 89 ILE A C 1
ATOM 707 O O . ILE A 1 89 ? 16.618 6.899 -40.585 1.00 64.62 89 ILE A O 1
ATOM 711 N N . PRO A 1 90 ? 15.897 6.038 -38.633 1.00 60.03 90 PRO A N 1
ATOM 712 C CA . PRO A 1 90 ? 16.315 4.688 -38.979 1.00 60.03 90 PRO A CA 1
ATOM 713 C C . PRO A 1 90 ? 15.411 4.190 -40.111 1.00 60.03 90 PRO A C 1
ATOM 715 O O . PRO A 1 90 ? 14.192 4.150 -39.976 1.00 60.03 90 PRO A O 1
ATOM 718 N N . ILE A 1 91 ? 16.011 3.886 -41.261 1.00 59.66 91 ILE A N 1
ATOM 719 C CA . ILE A 1 91 ? 15.295 3.390 -42.436 1.00 59.66 91 ILE A CA 1
ATOM 720 C C . ILE A 1 91 ? 14.841 1.965 -42.108 1.00 59.66 91 ILE A C 1
ATOM 722 O O . ILE A 1 91 ? 15.672 1.063 -41.999 1.00 59.66 91 ILE A O 1
ATOM 726 N N . GLU A 1 92 ? 13.535 1.792 -41.921 1.00 59.16 92 GLU A N 1
ATOM 727 C CA . GLU A 1 92 ? 12.857 0.509 -41.740 1.00 59.16 92 GLU A CA 1
ATOM 728 C C . GLU A 1 92 ? 13.205 -0.401 -42.928 1.00 59.16 92 GLU A C 1
ATOM 730 O O . GLU A 1 92 ? 12.841 -0.148 -44.077 1.00 59.16 92 GLU A O 1
ATOM 735 N N . ARG A 1 93 ? 14.033 -1.416 -42.675 1.00 47.41 93 ARG A N 1
ATOM 736 C CA . ARG A 1 93 ? 14.259 -2.523 -43.603 1.00 47.41 93 ARG A CA 1
ATOM 737 C C . ARG A 1 93 ? 13.394 -3.668 -43.096 1.00 47.41 93 ARG A C 1
ATOM 739 O O . ARG A 1 93 ? 13.872 -4.485 -42.317 1.00 47.41 93 ARG A O 1
ATOM 746 N N . ASP A 1 94 ? 12.135 -3.676 -43.519 1.00 52.12 94 ASP A N 1
ATOM 747 C CA . ASP A 1 94 ? 11.255 -4.836 -43.401 1.00 52.12 94 ASP A CA 1
ATOM 748 C C . ASP A 1 94 ? 11.857 -6.015 -44.179 1.00 52.12 94 ASP A C 1
ATOM 750 O O . ASP A 1 94 ? 11.823 -6.021 -45.414 1.00 52.12 94 ASP A O 1
ATOM 754 N N . LEU A 1 95 ? 12.419 -6.987 -43.453 1.00 39.91 95 LEU A N 1
ATOM 755 C CA . LEU A 1 95 ? 12.503 -8.410 -43.808 1.00 39.91 95 LEU A CA 1
ATOM 756 C C . LEU A 1 95 ? 12.451 -9.257 -42.532 1.00 39.91 95 LEU A C 1
ATOM 758 O O . LEU A 1 95 ? 13.302 -9.026 -41.643 1.00 39.91 95 LEU A O 1
#

Sequence (95 aa):
LPPA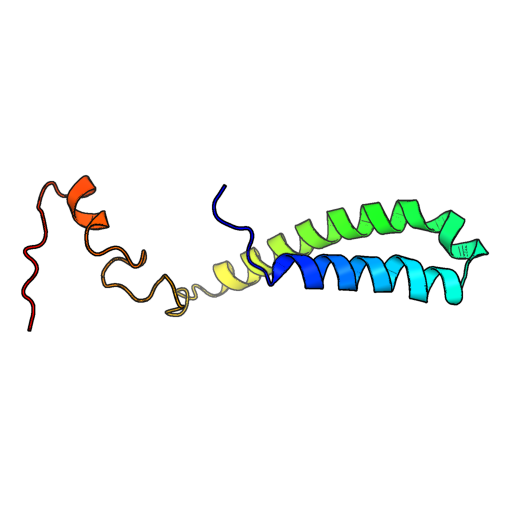PTVTFPSWFLVGFIFNFILYRHASNWWQKYAYIFSAAMSCGVAICGFCIFFLFENQHIHFPQWWGLGGPTGDGCPLASANYSGSIPIERDL

Secondary structure (DSSP, 8-state):
-PPPPTTHHHHHHHHHHIIIIIHHHH-HHHHHHHHHHHHHHHHHHHHHHHHHHHHHHHTTT-PPP--TTT-STTSSS-TTHHHHHHS--------

InterPro domains:
  IPR004648 Tetrapeptide transporter, OPT1/isp4 [PTHR22601] (2-86)
  IPR004813 Oligopeptide transporter, OPT superfamily [PF03169] (8-57)

pLDDT: mean 71.64, std 13.66, range [39.91, 95.94]

Foldseek 3Di:
DPPDPPVVVVVVVVVVCCLPPVVCVPCVPVCVVCVVVVVVVVVVVVVVVVVVVVCVCVVVVDDDPDDPQLVDPVRRPDQQPVCVVPVDGPPDPDD

Organism: NCBI:txid433720

Radius of gyration: 22.32 Å; chains: 1; bounding box: 40×23×63 Å